Protein AF-A0A2P4S594-F1 (afdb_monomer)

Sequence (162 aa):
MVPRWLAAVLLRSGMLHWLSPIFRMAASSHSQEVARLTANRDLRALLSYLFYGTAPCDSSFLVNVLMVHHYQRGAWYPRGGASEIAFHTVPLIERAGGAVLVRATVTRILVSPDGTAVGVAVQKGGEEEEVEIQARIVISDAGTFNTFGKLLPAPLRAHPGV

Nearest PDB structures (foldseek):
  6wu6-assembly1_A  TM=5.228E-01  e=7.129E-01  Escherichia coli SE11
  6fx1-assembly2_E  TM=3.719E-01  e=1.662E+00  Pholiota squarrosa
  6fx2-assembly2_B  TM=3.745E-01  e=1.557E+00  Pholiota squarrosa
  5e4w-assembly1_D  TM=4.166E-01  e=6.519E+00  Arabidopsis thaliana

InterPro domains:
  IPR000172 Glucose-methanol-choline oxidoreductase, N-terminal [PF00732] (91-147)
  IPR036188 FAD/NAD(P)-binding domain superfamily [G3DSA:3.50.50.60] (42-158)
  IPR036188 FAD/NAD(P)-binding domain superfamily [SSF51905] (29-155)
  IPR052206 All-trans-retinol saturase [PTHR46091] (1-162)

Structure (mmCIF, N/CA/C/O backbone):
data_AF-A0A2P4S594-F1
#
_entry.id   AF-A0A2P4S594-F1
#
loop_
_atom_site.group_PDB
_atom_site.id
_atom_site.type_symbol
_atom_site.label_atom_id
_atom_site.label_alt_id
_atom_site.label_comp_id
_atom_site.label_asym_id
_atom_site.label_entity_id
_atom_site.label_seq_id
_atom_site.pdbx_PDB_ins_code
_atom_site.Cartn_x
_atom_site.Cartn_y
_atom_site.Cartn_z
_atom_site.occupancy
_atom_site.B_iso_or_equiv
_atom_site.auth_seq_id
_atom_site.auth_comp_id
_atom_site.auth_asym_id
_atom_site.auth_atom_id
_atom_site.pdbx_PDB_model_num
ATOM 1 N N . MET A 1 1 ? -8.969 -21.999 -4.247 1.00 64.25 1 MET A N 1
ATOM 2 C CA . MET A 1 1 ? -7.525 -21.704 -4.098 1.00 64.25 1 MET A CA 1
ATOM 3 C C . MET A 1 1 ? -6.729 -22.837 -4.730 1.00 64.25 1 MET A C 1
ATOM 5 O O . MET A 1 1 ? -7.115 -23.983 -4.547 1.00 64.25 1 MET A O 1
ATOM 9 N N . VAL A 1 2 ? -5.672 -22.542 -5.493 1.00 79.19 2 VAL A N 1
ATOM 10 C CA . VAL A 1 2 ? -4.805 -23.577 -6.090 1.00 79.19 2 VAL A CA 1
ATOM 11 C C . VAL A 1 2 ? -3.944 -24.205 -4.984 1.00 79.19 2 VAL A C 1
ATOM 13 O O . VAL A 1 2 ? -3.365 -23.455 -4.194 1.00 79.19 2 VAL A O 1
ATOM 16 N N . PRO A 1 3 ? -3.832 -25.543 -4.893 1.00 90.81 3 PRO A N 1
ATOM 17 C CA . PRO A 1 3 ? -2.941 -26.183 -3.930 1.00 90.81 3 PRO A CA 1
ATOM 18 C C . PRO A 1 3 ? -1.496 -25.693 -4.089 1.00 90.81 3 PRO A C 1
ATOM 20 O O . PRO A 1 3 ? -0.980 -25.630 -5.205 1.00 90.81 3 PRO A O 1
ATOM 23 N N . ARG A 1 4 ? -0.813 -25.374 -2.980 1.00 85.31 4 ARG A N 1
ATOM 24 C CA . ARG A 1 4 ? 0.558 -24.820 -3.005 1.00 85.31 4 ARG A CA 1
ATOM 25 C C . ARG A 1 4 ? 1.545 -25.694 -3.782 1.00 85.31 4 ARG A C 1
ATOM 27 O O . ARG A 1 4 ? 2.386 -25.161 -4.497 1.00 85.31 4 ARG A O 1
ATOM 34 N N . TRP A 1 5 ? 1.419 -27.018 -3.678 1.00 91.69 5 TRP A N 1
ATOM 35 C CA . TRP A 1 5 ? 2.267 -27.960 -4.413 1.00 91.69 5 TRP A CA 1
ATOM 36 C C . TRP A 1 5 ? 2.092 -27.815 -5.930 1.00 91.69 5 TRP A C 1
ATOM 38 O O . TRP A 1 5 ? 3.076 -27.783 -6.661 1.00 91.69 5 TRP A O 1
ATOM 48 N N . LEU A 1 6 ? 0.852 -27.643 -6.394 1.00 89.00 6 LEU A N 1
ATOM 49 C CA . LEU A 1 6 ? 0.534 -27.490 -7.809 1.00 89.00 6 LEU A CA 1
ATOM 50 C C . LEU A 1 6 ? 1.049 -26.149 -8.335 1.00 89.00 6 LEU A C 1
ATOM 52 O O . LEU A 1 6 ? 1.697 -26.107 -9.377 1.00 89.00 6 LEU A O 1
ATOM 56 N N . ALA A 1 7 ? 0.841 -25.065 -7.581 1.00 85.06 7 ALA A N 1
ATOM 57 C CA . ALA A 1 7 ? 1.407 -23.758 -7.914 1.00 85.06 7 ALA A CA 1
ATOM 58 C C . ALA A 1 7 ? 2.944 -23.810 -7.996 1.00 85.06 7 ALA A C 1
ATOM 60 O O . ALA A 1 7 ? 3.530 -23.299 -8.948 1.00 85.06 7 ALA A O 1
ATOM 61 N N . ALA A 1 8 ? 3.598 -24.484 -7.045 1.00 84.50 8 ALA A N 1
ATOM 62 C CA . ALA A 1 8 ? 5.049 -24.645 -7.039 1.00 84.50 8 ALA A CA 1
ATOM 63 C C . ALA A 1 8 ? 5.555 -25.444 -8.251 1.00 84.50 8 ALA A C 1
ATOM 65 O O . ALA A 1 8 ? 6.554 -25.056 -8.852 1.00 84.50 8 ALA A O 1
ATOM 66 N N . VAL A 1 9 ? 4.866 -26.522 -8.641 1.00 89.44 9 VAL A N 1
ATOM 67 C CA . VAL A 1 9 ? 5.205 -27.307 -9.841 1.00 89.44 9 VAL A CA 1
ATOM 68 C C . VAL A 1 9 ? 5.050 -26.463 -11.104 1.00 89.44 9 VAL A C 1
ATOM 70 O O . VAL A 1 9 ? 5.957 -26.439 -11.933 1.00 89.44 9 VAL A O 1
ATOM 73 N N . LEU A 1 10 ? 3.948 -25.723 -11.242 1.00 86.06 10 LEU A N 1
ATOM 74 C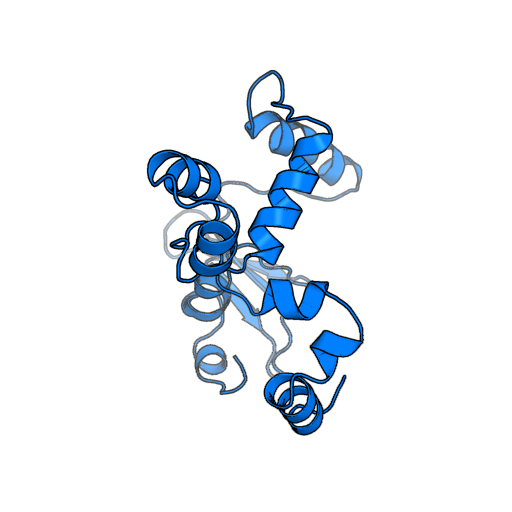 CA . LEU A 1 10 ? 3.689 -24.868 -12.406 1.00 86.06 10 LEU A CA 1
ATOM 75 C C . LEU A 1 10 ? 4.716 -23.733 -12.547 1.00 86.06 10 LEU A C 1
ATOM 77 O O . LEU A 1 10 ? 5.153 -23.436 -13.658 1.00 86.06 10 LEU A O 1
ATOM 81 N N . LEU A 1 11 ? 5.137 -23.136 -11.428 1.00 82.25 11 LEU A N 1
ATOM 82 C CA . LEU A 1 11 ? 6.175 -22.103 -11.406 1.00 82.25 11 LEU A CA 1
ATOM 83 C C . LEU A 1 11 ? 7.562 -22.682 -11.716 1.00 82.25 11 LEU A C 1
ATOM 85 O O . LEU A 1 11 ? 8.278 -22.136 -12.550 1.00 82.25 11 LEU A O 1
ATOM 89 N N . ARG A 1 12 ? 7.939 -23.804 -11.088 1.00 83.19 12 ARG A N 1
ATOM 90 C CA . ARG A 1 12 ? 9.270 -24.418 -11.262 1.00 83.19 12 ARG A CA 1
ATOM 91 C C . ARG A 1 12 ? 9.472 -25.047 -12.636 1.00 83.19 12 ARG A C 1
ATOM 93 O O . ARG A 1 12 ? 10.578 -25.010 -13.158 1.00 83.19 12 ARG A O 1
ATOM 100 N N . SER A 1 13 ? 8.422 -25.624 -13.213 1.00 86.50 13 SER A N 1
ATOM 101 C CA . SER A 1 13 ? 8.470 -26.228 -14.552 1.00 86.50 13 SER A CA 1
ATOM 102 C C . SER A 1 13 ? 8.485 -25.194 -15.679 1.00 86.50 13 SER A C 1
ATOM 104 O O . SER A 1 13 ? 8.753 -25.545 -16.825 1.00 86.50 13 SER A O 1
ATOM 106 N N . GLY A 1 14 ? 8.158 -23.927 -15.391 1.00 81.50 14 GLY A N 1
ATOM 107 C CA . GLY A 1 14 ? 8.029 -22.884 -16.407 1.00 81.50 14 GLY A CA 1
ATOM 108 C C . GLY A 1 14 ? 6.855 -23.098 -17.370 1.00 81.50 14 GLY A C 1
ATOM 109 O O . GLY A 1 14 ? 6.738 -22.356 -18.345 1.00 81.50 14 GLY A O 1
ATOM 110 N N . MET A 1 15 ? 5.963 -24.065 -17.107 1.00 83.94 15 MET A N 1
ATOM 111 C CA . MET A 1 15 ? 4.786 -24.350 -17.942 1.00 83.94 15 MET A CA 1
ATOM 112 C C . MET A 1 15 ? 3.886 -23.119 -18.101 1.00 83.94 15 MET A C 1
ATOM 114 O O . MET A 1 15 ? 3.274 -22.920 -19.146 1.00 83.94 15 MET A O 1
ATOM 118 N N . LEU A 1 16 ? 3.860 -22.233 -17.101 1.00 82.94 16 LEU A N 1
ATOM 119 C CA . LEU A 1 16 ? 3.103 -20.981 -17.170 1.00 82.94 16 LEU A CA 1
ATOM 120 C C . LEU A 1 16 ? 3.610 -20.030 -18.267 1.00 82.94 16 LEU A C 1
ATOM 122 O O . LEU A 1 16 ? 2.816 -19.289 -18.839 1.00 82.94 16 LEU A O 1
ATOM 126 N N . HIS A 1 17 ? 4.894 -20.085 -18.642 1.00 84.00 17 HIS A N 1
ATOM 127 C CA . HIS A 1 17 ? 5.448 -19.248 -19.717 1.00 84.00 17 HIS A CA 1
ATOM 128 C C . HIS A 1 17 ? 4.878 -19.577 -21.103 1.00 84.00 17 HIS A C 1
ATOM 130 O O . HIS A 1 17 ? 5.070 -18.797 -22.037 1.00 84.00 17 HIS A O 1
ATOM 136 N N . TRP A 1 18 ? 4.228 -20.736 -21.243 1.00 82.56 18 TRP A N 1
ATOM 137 C CA . TRP A 1 18 ? 3.636 -21.219 -22.488 1.00 82.56 18 TRP A CA 1
ATOM 138 C C . TRP A 1 18 ? 2.215 -20.682 -22.668 1.00 82.56 18 TRP A C 1
ATOM 140 O O . TRP A 1 18 ? 1.741 -20.565 -23.791 1.00 82.56 18 TRP A O 1
ATOM 150 N N . LEU A 1 19 ? 1.551 -20.321 -21.565 1.00 87.12 19 LEU A N 1
ATOM 151 C CA . LEU A 1 19 ? 0.204 -19.756 -21.579 1.00 87.12 19 LEU A CA 1
ATOM 152 C C . LEU A 1 19 ? 0.212 -18.273 -21.961 1.00 87.12 19 LEU A C 1
ATOM 154 O O . LEU A 1 19 ? -0.688 -17.810 -22.653 1.00 87.12 19 LEU A O 1
ATOM 158 N N . SER A 1 20 ? 1.206 -17.512 -21.489 1.00 88.81 20 SER A N 1
ATOM 159 C CA . SER A 1 20 ? 1.326 -16.085 -21.794 1.00 88.81 20 SER A CA 1
ATOM 160 C C . SER A 1 20 ? 2.753 -15.561 -21.583 1.00 88.81 20 SER A C 1
ATOM 162 O O . SER A 1 20 ? 3.409 -15.947 -20.607 1.00 88.81 20 SER A O 1
ATOM 164 N N . PRO A 1 21 ? 3.218 -14.607 -22.415 1.00 86.56 21 PRO A N 1
ATOM 165 C CA . PRO A 1 21 ? 4.468 -13.880 -22.189 1.00 86.56 21 PRO A CA 1
ATOM 166 C C . PRO A 1 21 ? 4.535 -13.173 -20.827 1.00 86.56 21 PRO A C 1
ATOM 168 O O . PRO A 1 21 ? 5.626 -13.001 -20.286 1.00 86.56 21 PRO A O 1
ATOM 171 N N . ILE A 1 22 ? 3.383 -12.824 -20.241 1.00 90.25 22 ILE A N 1
ATOM 172 C CA . ILE A 1 22 ? 3.281 -12.113 -18.958 1.00 90.25 22 ILE A CA 1
ATOM 173 C C . ILE A 1 22 ? 4.003 -12.869 -17.842 1.00 90.25 22 ILE A C 1
ATOM 175 O O . ILE A 1 22 ? 4.725 -12.254 -17.065 1.00 90.25 22 ILE A O 1
ATOM 179 N N . PHE A 1 23 ? 3.870 -14.196 -17.775 1.00 89.69 23 PHE A N 1
ATOM 180 C CA . PHE A 1 23 ? 4.511 -14.989 -16.721 1.00 89.69 23 PHE A CA 1
ATOM 181 C C . PHE A 1 23 ? 6.036 -14.971 -16.832 1.00 89.69 23 PHE A C 1
ATOM 183 O O . PHE A 1 23 ? 6.733 -14.901 -15.824 1.00 89.69 23 PHE A O 1
ATOM 190 N N . ARG A 1 24 ? 6.553 -14.969 -18.065 1.00 88.56 24 ARG A N 1
ATOM 191 C CA . ARG A 1 24 ? 7.990 -14.857 -18.324 1.00 88.56 24 ARG A CA 1
ATOM 192 C C . ARG A 1 24 ? 8.508 -13.480 -17.923 1.00 88.56 24 ARG A C 1
ATOM 194 O O . ARG A 1 24 ? 9.512 -13.397 -17.230 1.00 88.56 24 ARG A O 1
ATOM 201 N N . MET A 1 25 ? 7.790 -12.425 -18.310 1.00 90.44 25 MET A N 1
ATOM 202 C CA . MET A 1 25 ? 8.119 -11.044 -17.943 1.00 90.44 25 MET A CA 1
ATOM 203 C C . MET A 1 25 ? 8.036 -10.814 -16.430 1.00 90.44 25 MET A C 1
ATOM 205 O O . MET A 1 25 ? 8.818 -10.049 -15.871 1.00 90.44 25 MET A O 1
ATOM 209 N N . ALA A 1 26 ? 7.087 -11.476 -15.759 1.00 90.06 26 ALA A N 1
ATOM 210 C CA . ALA A 1 26 ? 6.931 -11.411 -14.312 1.00 90.06 26 ALA A CA 1
ATOM 211 C C . ALA A 1 26 ? 8.152 -12.002 -13.597 1.00 90.06 26 ALA A C 1
ATOM 213 O O . ALA A 1 26 ? 8.630 -11.420 -12.626 1.00 90.06 26 ALA A O 1
ATOM 214 N N . ALA A 1 27 ? 8.659 -13.130 -14.102 1.00 88.50 27 ALA A N 1
ATOM 215 C CA . ALA A 1 27 ? 9.788 -13.856 -13.532 1.00 88.50 27 ALA A CA 1
ATOM 216 C C . ALA A 1 27 ? 11.168 -13.312 -13.950 1.00 88.50 27 ALA A C 1
ATOM 218 O O . ALA A 1 27 ? 12.171 -13.666 -13.334 1.00 88.50 27 ALA A O 1
ATOM 219 N N . SER A 1 28 ? 11.248 -12.482 -14.993 1.00 90.81 28 SER A N 1
ATOM 220 C CA . SER A 1 28 ? 12.505 -11.900 -15.471 1.00 90.81 28 SER A CA 1
ATOM 221 C C . SER A 1 28 ? 12.879 -10.621 -14.722 1.00 90.81 28 SER A C 1
ATOM 223 O O . SER A 1 28 ? 12.030 -9.755 -14.494 1.00 90.81 28 SER A O 1
ATOM 225 N N . SER A 1 29 ? 14.171 -10.474 -14.428 1.00 91.50 29 SER A N 1
ATOM 226 C CA . SER A 1 29 ? 14.743 -9.248 -13.865 1.00 91.50 29 SER A CA 1
ATOM 227 C C . SER A 1 29 ? 14.706 -8.102 -14.879 1.00 91.50 29 SER A C 1
ATOM 229 O O . SER A 1 29 ? 15.066 -8.289 -16.046 1.00 91.50 29 SER A O 1
ATOM 231 N N . HIS A 1 30 ? 14.338 -6.898 -14.431 1.00 91.56 30 HIS A N 1
ATOM 232 C CA . HIS A 1 30 ? 14.289 -5.702 -15.279 1.00 91.56 30 HIS A CA 1
ATOM 233 C C . HIS A 1 30 ? 15.636 -5.413 -15.950 1.00 91.56 30 HIS A C 1
ATOM 235 O O . HIS A 1 30 ? 15.709 -5.206 -17.161 1.00 91.56 30 HIS A O 1
ATOM 241 N N . SER A 1 31 ? 16.726 -5.490 -15.185 1.00 91.19 31 SER A N 1
ATOM 242 C CA . SER A 1 31 ? 18.085 -5.273 -15.698 1.00 91.19 31 SER A CA 1
ATOM 243 C C . SER A 1 31 ? 18.488 -6.253 -16.809 1.00 91.19 31 SER A C 1
ATOM 245 O O . SER A 1 31 ? 19.165 -5.860 -17.762 1.00 91.19 31 SER A O 1
ATOM 247 N N . GLN A 1 32 ? 18.052 -7.515 -16.717 1.00 93.31 32 GLN A N 1
ATOM 248 C CA . GLN A 1 32 ? 18.353 -8.547 -17.709 1.00 93.31 32 GLN A CA 1
ATOM 249 C C . GLN A 1 32 ? 17.617 -8.282 -19.021 1.00 93.31 32 GLN A C 1
ATOM 251 O O . GLN A 1 32 ? 18.223 -8.364 -20.090 1.00 93.31 32 GLN A O 1
ATOM 256 N N . GLU A 1 33 ? 16.332 -7.935 -18.955 1.00 93.25 33 GLU A N 1
ATOM 257 C CA . GLU A 1 33 ? 15.542 -7.664 -20.158 1.00 93.25 33 GLU A CA 1
ATOM 258 C C . GLU A 1 33 ? 15.987 -6.365 -20.840 1.00 93.25 33 GLU A C 1
ATOM 260 O O . GLU A 1 33 ? 16.204 -6.344 -22.050 1.00 93.25 33 GLU A O 1
ATOM 265 N N . VAL A 1 34 ? 16.268 -5.305 -20.077 1.00 92.56 34 VAL A N 1
ATOM 266 C CA . VAL A 1 34 ? 16.816 -4.056 -20.629 1.00 92.56 34 VAL A CA 1
ATOM 267 C C . VAL A 1 34 ? 18.183 -4.275 -21.288 1.00 92.56 34 VAL A C 1
ATOM 269 O O . VAL A 1 34 ? 18.469 -3.689 -22.336 1.00 92.56 34 VAL A O 1
ATOM 272 N N . ALA A 1 35 ? 19.020 -5.161 -20.738 1.00 93.44 35 ALA A N 1
ATOM 273 C CA . ALA A 1 35 ? 20.301 -5.507 -21.347 1.00 93.44 35 ALA A CA 1
ATOM 274 C C . ALA A 1 35 ? 20.162 -6.208 -22.710 1.00 93.44 35 ALA A C 1
ATOM 276 O O . ALA A 1 35 ? 21.061 -6.069 -23.542 1.00 93.44 35 ALA A O 1
ATOM 277 N N . ARG A 1 36 ? 19.050 -6.917 -22.956 1.00 94.19 36 ARG A N 1
ATOM 278 C CA . ARG A 1 36 ? 18.737 -7.529 -24.259 1.00 94.19 36 ARG A CA 1
ATOM 279 C C . ARG A 1 36 ? 18.244 -6.517 -25.290 1.00 94.19 36 ARG A C 1
ATOM 281 O O . ARG A 1 36 ? 18.440 -6.739 -26.478 1.00 94.19 36 ARG A O 1
ATOM 288 N N . LEU A 1 37 ? 17.630 -5.416 -24.853 1.00 93.31 37 LEU A N 1
ATOM 289 C CA . LEU A 1 37 ? 17.101 -4.385 -25.753 1.00 93.31 37 LEU A CA 1
ATOM 290 C C . LEU A 1 37 ? 18.194 -3.484 -26.336 1.00 93.31 37 LEU A C 1
ATOM 292 O O . LEU A 1 37 ? 18.049 -2.975 -27.443 1.00 93.31 37 LEU A O 1
ATOM 296 N N . THR A 1 38 ? 19.279 -3.249 -25.597 1.00 95.44 38 THR A N 1
ATOM 297 C CA . THR A 1 38 ? 20.342 -2.337 -26.038 1.00 95.44 38 THR A CA 1
ATOM 298 C C . THR A 1 38 ? 21.675 -2.624 -25.357 1.00 95.44 38 THR A C 1
ATOM 300 O O . THR A 1 38 ? 21.717 -3.066 -24.209 1.00 95.44 38 THR A O 1
ATOM 303 N N . ALA A 1 39 ? 22.783 -2.326 -26.041 1.00 95.88 39 ALA A N 1
ATOM 304 C CA . ALA A 1 39 ? 24.134 -2.329 -25.473 1.00 95.88 39 ALA A CA 1
ATOM 305 C C . ALA A 1 39 ? 24.553 -0.961 -24.891 1.00 95.88 39 ALA A C 1
ATOM 307 O O . ALA A 1 39 ? 25.545 -0.888 -24.164 1.00 95.88 39 ALA A O 1
ATOM 308 N N . ASN A 1 40 ? 23.810 0.115 -25.183 1.00 97.50 40 ASN A N 1
ATOM 309 C CA . ASN A 1 40 ? 24.133 1.466 -24.724 1.00 97.50 40 ASN A CA 1
ATOM 310 C C . ASN A 1 40 ? 23.857 1.604 -23.216 1.00 97.50 40 ASN A C 1
ATOM 312 O O . ASN A 1 40 ? 22.721 1.454 -22.769 1.00 97.50 40 ASN A O 1
ATOM 316 N N . ARG A 1 41 ? 24.900 1.906 -22.434 1.00 94.69 41 ARG A N 1
ATOM 317 C CA . ARG A 1 41 ? 24.824 1.985 -20.967 1.00 94.69 41 ARG A CA 1
ATOM 318 C C . ARG A 1 41 ? 23.910 3.107 -20.470 1.00 94.69 41 ARG A C 1
ATOM 320 O O . ARG A 1 41 ? 23.182 2.884 -19.507 1.00 94.69 41 ARG A O 1
ATOM 327 N N . ASP A 1 42 ? 23.887 4.245 -21.152 1.00 95.44 42 ASP A N 1
ATOM 328 C CA . ASP A 1 42 ? 23.047 5.388 -20.783 1.00 95.44 42 ASP A CA 1
ATOM 329 C C . ASP A 1 42 ? 21.572 5.067 -21.020 1.00 95.44 42 ASP A C 1
ATOM 331 O O . ASP A 1 42 ? 20.725 5.307 -20.162 1.00 95.44 42 ASP A O 1
ATOM 335 N N . LEU A 1 43 ? 21.261 4.414 -22.145 1.00 93.25 43 LEU A N 1
ATOM 336 C CA . LEU A 1 43 ? 19.895 3.977 -22.425 1.00 93.25 43 LEU A CA 1
ATOM 337 C C . LEU A 1 43 ? 19.431 2.905 -21.432 1.00 93.25 43 LEU A C 1
ATOM 339 O O . LEU A 1 43 ? 18.283 2.934 -20.992 1.00 93.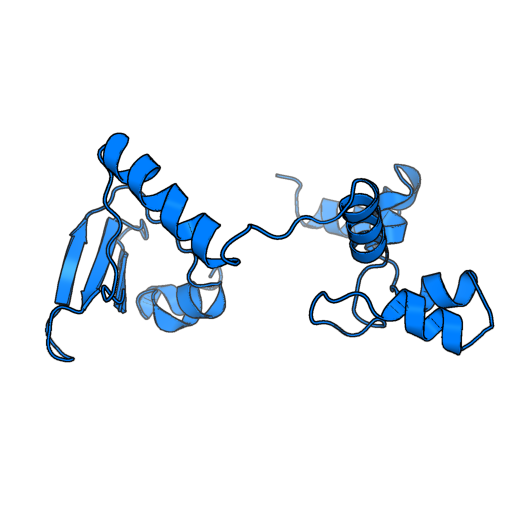25 43 LEU A O 1
ATOM 343 N N . ARG A 1 44 ? 20.319 1.991 -21.017 1.00 92.19 44 ARG A N 1
ATOM 344 C CA . ARG A 1 44 ? 20.000 1.030 -19.949 1.00 92.19 44 ARG A CA 1
ATOM 345 C C . ARG A 1 44 ? 19.674 1.737 -18.637 1.00 92.19 44 ARG A C 1
ATOM 347 O O . ARG A 1 44 ? 18.713 1.345 -17.979 1.00 92.19 44 ARG A O 1
ATOM 354 N N . ALA A 1 45 ? 20.441 2.764 -18.269 1.00 90.06 45 ALA A N 1
ATOM 355 C CA . ALA A 1 45 ? 20.193 3.550 -17.066 1.00 90.06 45 ALA A CA 1
ATOM 356 C C . ALA A 1 45 ? 18.835 4.267 -17.136 1.00 90.06 45 ALA A C 1
ATOM 358 O O . ALA A 1 45 ? 18.038 4.139 -16.210 1.00 90.06 45 ALA A O 1
ATOM 359 N N . LEU A 1 46 ? 18.525 4.923 -18.259 1.00 90.00 46 LEU A N 1
ATOM 360 C CA . LEU A 1 46 ? 17.243 5.604 -18.471 1.00 90.00 46 LEU A CA 1
ATOM 361 C C . LEU A 1 46 ? 16.048 4.644 -18.409 1.00 90.00 46 LEU A C 1
ATOM 363 O O . LEU A 1 46 ? 15.074 4.916 -17.713 1.00 90.00 46 LEU A O 1
ATOM 367 N N . LEU A 1 47 ? 16.126 3.486 -19.069 1.00 89.12 47 LEU A N 1
ATOM 368 C CA . LEU A 1 47 ? 15.065 2.469 -19.021 1.00 89.12 47 LEU A CA 1
ATOM 369 C C . LEU A 1 47 ? 14.921 1.834 -17.628 1.00 89.12 47 LEU A C 1
ATOM 371 O O . LEU A 1 47 ? 13.868 1.298 -17.283 1.00 89.12 47 LEU A O 1
ATOM 375 N N . SER A 1 48 ? 15.971 1.900 -16.811 1.00 87.75 48 SER A N 1
ATOM 376 C CA . SER A 1 48 ? 16.006 1.387 -15.438 1.00 87.75 48 SER A CA 1
ATOM 377 C C . SER A 1 48 ? 15.629 2.413 -14.374 1.00 87.75 48 SER A C 1
ATOM 379 O O . SER A 1 48 ? 15.494 2.044 -13.214 1.00 87.75 48 SER A O 1
ATOM 381 N N . TYR A 1 49 ? 15.421 3.673 -14.756 1.00 82.50 49 TYR A N 1
ATOM 382 C CA . TYR A 1 49 ? 15.189 4.789 -13.837 1.00 82.50 49 TYR A CA 1
ATOM 383 C C . TYR A 1 49 ? 13.812 4.771 -13.148 1.00 82.50 49 TYR A C 1
ATOM 385 O O . TYR A 1 49 ? 13.559 5.545 -12.230 1.00 82.50 49 TYR A O 1
ATOM 393 N N . LEU A 1 50 ? 12.891 3.911 -13.583 1.00 71.94 50 LEU A N 1
ATOM 394 C CA . LEU A 1 50 ? 11.515 3.965 -13.106 1.00 71.94 50 LEU A CA 1
ATOM 395 C C . LEU A 1 50 ? 11.385 3.580 -11.614 1.00 71.94 50 LEU A C 1
ATOM 397 O O . LEU A 1 50 ? 11.910 2.564 -11.161 1.00 71.94 50 LEU A O 1
ATOM 401 N N . PHE A 1 51 ? 10.661 4.412 -10.860 1.00 62.38 51 PHE A N 1
ATOM 402 C CA . PHE A 1 51 ? 10.587 4.394 -9.397 1.00 62.38 51 PHE A CA 1
ATOM 403 C C . PHE A 1 51 ? 9.560 3.388 -8.855 1.00 62.38 51 PHE A C 1
ATOM 405 O O . PHE A 1 51 ? 8.363 3.660 -8.835 1.00 62.38 51 PHE A O 1
ATOM 412 N N . TYR A 1 52 ? 10.028 2.258 -8.326 1.00 73.50 52 TYR A N 1
ATOM 413 C CA . TYR A 1 52 ? 9.212 1.333 -7.515 1.00 73.50 52 TYR A CA 1
ATOM 414 C C . TYR A 1 52 ? 9.944 0.844 -6.251 1.00 73.50 52 TYR A C 1
ATOM 416 O O . TYR A 1 52 ? 9.613 -0.196 -5.688 1.00 73.50 52 TYR A O 1
ATOM 424 N N . GLY A 1 53 ? 10.952 1.596 -5.793 1.00 76.56 53 GLY A N 1
ATOM 425 C CA . GLY A 1 53 ? 11.605 1.375 -4.495 1.00 76.56 53 GLY A CA 1
ATOM 426 C C . GLY A 1 53 ? 12.514 0.144 -4.403 1.00 76.56 53 GLY A C 1
ATOM 427 O O . GLY A 1 53 ? 12.923 -0.214 -3.303 1.00 76.56 53 GLY A O 1
ATOM 428 N N . THR A 1 54 ? 12.845 -0.500 -5.526 1.00 84.50 54 THR A N 1
ATOM 429 C CA . THR A 1 54 ? 13.775 -1.641 -5.597 1.00 84.50 54 THR A CA 1
ATOM 430 C C . THR A 1 54 ? 14.755 -1.470 -6.752 1.00 84.50 54 THR A C 1
ATOM 432 O O . THR A 1 54 ? 14.471 -0.765 -7.724 1.00 84.50 54 THR A O 1
ATOM 435 N N . ALA A 1 55 ? 15.935 -2.081 -6.638 1.00 88.31 55 ALA A N 1
ATOM 436 C CA . ALA A 1 55 ? 16.945 -2.011 -7.683 1.00 88.31 55 ALA A CA 1
ATOM 437 C C . ALA A 1 55 ? 16.483 -2.766 -8.951 1.00 88.31 55 ALA A C 1
ATOM 439 O O . ALA A 1 55 ? 15.814 -3.792 -8.836 1.00 88.31 55 ALA A O 1
ATOM 440 N N . PRO A 1 56 ? 16.888 -2.335 -10.161 1.00 86.50 56 PRO A N 1
ATOM 441 C CA . PRO A 1 56 ? 16.563 -3.006 -11.427 1.00 86.50 56 PRO A CA 1
ATOM 442 C C . PRO A 1 56 ? 16.924 -4.497 -11.499 1.00 86.50 56 PRO A C 1
ATOM 444 O O . PRO A 1 56 ? 16.347 -5.242 -12.288 1.00 86.50 56 PRO A O 1
ATOM 447 N N . CYS A 1 57 ? 17.925 -4.943 -10.736 1.00 89.44 57 CYS A N 1
ATOM 448 C CA . CYS A 1 57 ? 18.289 -6.358 -10.662 1.00 89.44 57 CYS A CA 1
ATOM 449 C C . CYS A 1 57 ? 17.265 -7.184 -9.877 1.00 89.44 57 CYS A C 1
ATOM 451 O O . CYS A 1 57 ? 17.026 -8.335 -10.241 1.00 89.44 57 CYS A O 1
ATOM 453 N N . ASP A 1 58 ? 16.611 -6.565 -8.897 1.00 89.06 58 ASP A N 1
ATOM 454 C CA . ASP A 1 58 ? 15.703 -7.205 -7.943 1.00 89.06 58 ASP A CA 1
ATOM 455 C C . ASP A 1 58 ? 14.227 -6.950 -8.279 1.00 89.06 58 ASP A C 1
ATOM 457 O O . ASP A 1 58 ? 13.329 -7.382 -7.556 1.00 89.06 58 ASP A O 1
ATOM 461 N N . SER A 1 59 ? 13.959 -6.246 -9.379 1.00 89.44 59 SER A N 1
ATOM 462 C CA . SER A 1 59 ? 12.617 -5.900 -9.822 1.00 89.44 59 SER A CA 1
ATOM 463 C C . SER A 1 59 ? 12.173 -6.698 -11.041 1.00 89.44 59 SER A C 1
ATOM 465 O O . SER A 1 59 ? 12.963 -7.111 -11.892 1.00 89.44 59 SER A O 1
ATOM 467 N N . SER A 1 60 ? 10.861 -6.901 -11.131 1.00 91.00 60 SER A N 1
ATOM 468 C CA . SER A 1 60 ? 10.226 -7.596 -12.247 1.00 91.00 60 SER A CA 1
ATOM 469 C C . SER A 1 60 ? 10.130 -6.697 -13.481 1.00 91.00 60 SER A C 1
ATOM 471 O O . SER A 1 60 ? 9.624 -5.573 -13.402 1.00 91.00 60 SER A O 1
ATOM 473 N N . PHE A 1 61 ? 10.522 -7.218 -14.646 1.00 91.44 61 PHE A N 1
ATOM 474 C CA . PHE A 1 61 ? 10.350 -6.514 -15.920 1.00 91.44 61 PHE A CA 1
ATOM 475 C C . PHE A 1 61 ? 8.873 -6.213 -16.221 1.00 91.44 61 PHE A C 1
ATOM 477 O O . PHE A 1 61 ? 8.544 -5.151 -16.749 1.00 91.44 61 PHE A O 1
ATOM 484 N N . LEU A 1 62 ? 7.953 -7.102 -15.830 1.00 92.06 62 LEU A N 1
ATOM 485 C CA . LEU A 1 62 ? 6.517 -6.880 -16.016 1.00 92.06 62 LEU A CA 1
ATOM 486 C C . LEU A 1 62 ? 6.020 -5.623 -15.291 1.00 92.06 62 LEU A C 1
ATOM 488 O O . LEU A 1 62 ? 5.246 -4.861 -15.866 1.00 92.06 62 LEU A O 1
ATOM 492 N N . VAL A 1 63 ? 6.463 -5.392 -14.051 1.00 89.75 63 VAL A N 1
ATOM 493 C CA . VAL A 1 63 ? 6.074 -4.202 -13.271 1.00 89.75 63 VAL A CA 1
ATOM 494 C C . VAL A 1 63 ? 6.514 -2.929 -13.990 1.00 89.75 63 VAL A C 1
ATOM 496 O O . VAL A 1 63 ? 5.750 -1.967 -14.075 1.00 89.75 63 VAL A O 1
ATOM 499 N N . ASN A 1 64 ? 7.712 -2.948 -14.577 1.00 89.44 64 ASN A N 1
ATOM 500 C CA . ASN A 1 64 ? 8.209 -1.841 -15.382 1.00 89.44 64 ASN A CA 1
ATOM 501 C C . ASN A 1 64 ? 7.320 -1.576 -16.609 1.00 89.44 64 ASN A C 1
ATOM 503 O O . ASN A 1 64 ? 6.867 -0.450 -16.811 1.00 89.44 64 ASN A O 1
ATOM 507 N N . VAL A 1 65 ? 6.998 -2.618 -17.380 1.00 90.00 65 VAL A N 1
ATOM 508 C CA . VAL A 1 65 ? 6.145 -2.493 -18.574 1.00 90.00 65 VAL A CA 1
ATOM 509 C C . VAL A 1 65 ? 4.742 -1.997 -18.225 1.00 90.00 65 VAL A C 1
ATOM 511 O O . VAL A 1 65 ? 4.212 -1.129 -18.917 1.00 90.00 65 VAL A O 1
ATOM 514 N N . LEU A 1 66 ? 4.143 -2.496 -17.141 1.00 90.75 66 LEU A N 1
ATOM 515 C CA . LEU A 1 66 ? 2.821 -2.052 -16.688 1.00 90.75 66 LEU A CA 1
ATOM 516 C C . LE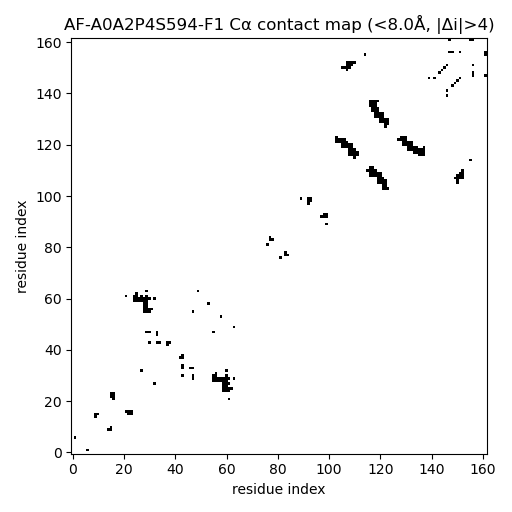U A 1 66 ? 2.809 -0.572 -16.303 1.00 90.75 66 LEU A C 1
ATOM 518 O O . LEU A 1 66 ? 1.843 0.129 -16.593 1.00 90.75 66 LEU A O 1
ATOM 522 N N . MET A 1 67 ? 3.883 -0.086 -15.693 1.00 88.12 67 MET A N 1
ATOM 523 C CA . MET A 1 67 ? 4.033 1.324 -15.356 1.00 88.12 67 MET A CA 1
ATOM 524 C C . MET A 1 67 ? 4.218 2.192 -16.602 1.00 88.12 67 MET A C 1
ATOM 526 O O . MET A 1 67 ? 3.552 3.216 -16.723 1.00 88.12 67 MET A O 1
ATOM 530 N N . VAL A 1 68 ? 5.051 1.778 -17.563 1.00 88.94 68 VAL A N 1
ATOM 531 C CA . VAL A 1 68 ? 5.155 2.481 -18.853 1.00 88.94 68 VAL A CA 1
ATOM 532 C C . VAL A 1 68 ? 3.779 2.555 -19.515 1.00 88.94 68 VAL A C 1
ATOM 534 O O . VAL A 1 68 ? 3.351 3.632 -19.919 1.00 88.94 68 VAL A O 1
ATOM 537 N N . HIS A 1 69 ? 3.049 1.438 -19.551 1.00 90.69 69 HIS A N 1
ATOM 538 C CA . HIS A 1 69 ? 1.688 1.380 -20.078 1.00 90.69 69 HIS A CA 1
ATOM 539 C C . HIS A 1 69 ? 0.708 2.287 -19.310 1.00 90.69 69 HIS A C 1
ATOM 541 O O . HIS A 1 69 ? -0.127 2.942 -19.929 1.00 90.69 69 HIS A O 1
ATOM 547 N N . HIS A 1 70 ? 0.815 2.383 -17.980 1.00 88.81 70 HIS A N 1
ATOM 548 C CA . HIS A 1 70 ? 0.010 3.308 -17.174 1.00 88.81 70 HIS A CA 1
ATOM 549 C C . HIS A 1 70 ? 0.203 4.765 -17.624 1.00 88.81 70 HIS A C 1
ATOM 551 O O . HIS A 1 70 ? -0.779 5.482 -17.812 1.00 88.81 70 HIS A O 1
ATOM 557 N N . TYR A 1 71 ? 1.448 5.165 -17.892 1.00 89.12 71 TYR A N 1
ATOM 558 C CA . TYR A 1 71 ? 1.787 6.518 -18.334 1.00 89.12 71 TYR A CA 1
ATOM 559 C C . TYR A 1 71 ? 1.544 6.789 -19.824 1.00 89.12 71 TYR A C 1
ATOM 561 O O . TYR A 1 71 ? 1.581 7.948 -20.233 1.00 89.12 71 TYR A O 1
ATOM 569 N N . GLN A 1 72 ? 1.240 5.777 -20.647 1.00 91.00 72 GLN A N 1
ATOM 570 C CA . GLN A 1 72 ? 0.964 5.982 -22.080 1.00 91.00 72 GLN A CA 1
ATOM 571 C C . GLN A 1 72 ? -0.226 6.910 -22.338 1.00 91.00 72 GLN A C 1
ATOM 573 O O . GLN A 1 72 ? -0.292 7.545 -23.387 1.00 91.00 72 GLN A O 1
ATOM 578 N N . ARG A 1 73 ? -1.168 6.999 -21.393 1.00 91.19 73 ARG A N 1
ATOM 579 C CA . ARG A 1 73 ? -2.320 7.906 -21.492 1.00 91.19 73 ARG A CA 1
ATOM 580 C C . ARG A 1 73 ? -2.041 9.303 -20.933 1.00 91.19 73 ARG A C 1
ATOM 582 O O . ARG A 1 73 ? -2.916 10.157 -21.021 1.00 91.19 73 ARG A O 1
ATOM 589 N N . GLY A 1 74 ? -0.842 9.541 -20.409 1.00 91.69 74 GLY A N 1
ATOM 590 C CA . GLY A 1 74 ? -0.450 10.772 -19.734 1.00 91.69 74 GLY A CA 1
ATOM 591 C C . GLY A 1 74 ? -0.333 10.610 -18.219 1.00 91.69 74 GLY A C 1
ATOM 592 O O . GLY A 1 74 ? -0.663 9.573 -17.646 1.00 91.69 74 GLY A O 1
ATOM 593 N N . ALA A 1 75 ? 0.165 11.668 -17.585 1.00 91.50 75 ALA A N 1
ATOM 594 C CA . ALA A 1 75 ? 0.208 11.841 -16.140 1.00 91.50 75 ALA A CA 1
ATOM 595 C C . ALA A 1 75 ? -0.520 13.139 -15.794 1.00 91.50 75 ALA A C 1
ATOM 597 O O . ALA A 1 75 ? -0.363 14.140 -16.496 1.00 91.50 75 ALA A O 1
ATOM 598 N N . TRP A 1 76 ? -1.276 13.141 -14.701 1.00 92.81 76 TRP A N 1
ATOM 599 C CA . TRP A 1 76 ? -1.989 14.325 -14.232 1.00 92.81 76 TRP A CA 1
ATOM 600 C C . TRP A 1 76 ? -1.605 14.620 -12.798 1.00 92.81 76 TRP A C 1
ATOM 602 O O . TRP A 1 76 ? -1.457 13.714 -11.980 1.00 92.81 76 TRP A O 1
ATOM 612 N N . TYR A 1 77 ? -1.474 15.906 -12.501 1.00 94.56 77 TYR A N 1
ATOM 613 C CA . TYR A 1 77 ? -1.243 16.386 -11.153 1.00 94.56 77 TYR A CA 1
ATOM 614 C C . TYR A 1 77 ? -2.410 17.291 -10.748 1.00 94.56 77 TYR A C 1
ATOM 616 O O . TYR A 1 77 ? -2.752 18.202 -11.510 1.00 94.56 77 TYR A O 1
ATOM 624 N N . PRO A 1 78 ? -3.054 17.047 -9.594 1.00 96.69 78 PRO A N 1
ATOM 625 C CA . PRO A 1 78 ? -4.175 17.861 -9.147 1.00 96.69 78 PRO A CA 1
ATOM 626 C C . PRO A 1 78 ? -3.740 19.314 -8.933 1.00 96.69 78 PRO A C 1
ATOM 628 O O . PRO A 1 78 ? -2.723 19.605 -8.298 1.00 96.69 78 PRO A O 1
ATOM 631 N N . ARG A 1 79 ? -4.536 20.249 -9.457 1.00 97.38 79 ARG A N 1
ATOM 632 C CA . ARG A 1 79 ? -4.367 21.678 -9.178 1.00 97.38 79 ARG A CA 1
ATOM 633 C C . ARG A 1 79 ? -4.601 21.904 -7.684 1.00 97.38 79 ARG A C 1
ATOM 635 O O . ARG A 1 79 ? -5.689 21.614 -7.220 1.00 97.38 79 ARG A O 1
ATOM 642 N N . GLY A 1 80 ? -3.606 22.440 -6.977 1.00 96.56 80 GLY A N 1
ATOM 643 C CA . GLY A 1 80 ? -3.621 22.571 -5.509 1.00 96.56 80 GLY A CA 1
ATOM 644 C C . GLY A 1 80 ? -2.736 21.543 -4.791 1.00 96.56 80 GLY A C 1
ATOM 645 O O . GLY A 1 80 ? -2.360 21.744 -3.642 1.00 96.56 80 GLY A O 1
ATOM 646 N N . GLY A 1 81 ? -2.282 20.504 -5.500 1.00 97.25 81 GLY A N 1
ATOM 647 C CA . GLY A 1 81 ? -1.359 19.498 -4.979 1.00 97.25 81 GLY A CA 1
ATOM 648 C C . GLY A 1 81 ? -2.032 18.196 -4.549 1.00 97.25 81 GLY A C 1
ATOM 649 O O . GLY A 1 81 ? -3.252 18.073 -4.558 1.00 97.25 81 GLY A O 1
ATOM 650 N N . ALA A 1 82 ? -1.228 17.188 -4.195 1.00 96.19 82 ALA A N 1
ATOM 651 C CA . ALA A 1 82 ? -1.720 15.835 -3.896 1.00 96.19 82 ALA A CA 1
ATOM 652 C C . ALA A 1 82 ? -2.759 15.785 -2.755 1.00 96.19 82 ALA A C 1
ATOM 654 O O . ALA A 1 82 ? -3.658 14.944 -2.779 1.00 96.19 82 ALA A O 1
ATOM 655 N N . SER A 1 83 ? -2.675 16.712 -1.795 1.00 96.31 83 SER A N 1
ATOM 656 C CA . SER A 1 83 ? -3.611 16.823 -0.669 1.00 96.31 83 SER A CA 1
ATOM 657 C C . SER A 1 83 ? -5.062 17.065 -1.096 1.00 96.31 83 SER A C 1
ATOM 659 O O . SER A 1 83 ? -5.972 16.696 -0.355 1.00 96.31 83 SER A O 1
ATOM 661 N N . GLU A 1 84 ? -5.291 17.613 -2.294 1.00 97.88 84 GLU A N 1
ATOM 662 C CA . GLU A 1 84 ? -6.631 17.836 -2.856 1.00 97.88 84 GLU A CA 1
ATOM 663 C C . GLU A 1 84 ? -7.433 16.537 -2.984 1.00 97.88 84 GLU A C 1
ATOM 665 O O . GLU A 1 84 ? -8.650 16.533 -2.810 1.00 97.88 84 GLU A O 1
ATOM 670 N N . ILE A 1 85 ? -6.759 15.405 -3.224 1.00 96.69 85 ILE A N 1
ATOM 671 C CA . ILE A 1 85 ? -7.415 14.094 -3.308 1.00 96.69 85 ILE A CA 1
ATOM 672 C C . ILE A 1 85 ? -8.084 13.761 -1.971 1.00 96.69 85 ILE A C 1
ATOM 674 O O . ILE A 1 85 ? -9.276 13.456 -1.931 1.00 96.69 85 ILE A O 1
ATOM 678 N N . ALA A 1 86 ? -7.336 13.847 -0.868 1.00 95.69 86 ALA A N 1
ATOM 679 C CA . ALA A 1 86 ? -7.871 13.583 0.464 1.00 95.69 86 ALA A CA 1
ATOM 680 C C . ALA A 1 86 ? -8.926 14.630 0.847 1.00 95.69 86 ALA A C 1
ATOM 682 O O . ALA A 1 86 ? -10.021 14.262 1.272 1.00 95.69 86 ALA A O 1
ATOM 683 N N . PHE A 1 87 ? -8.631 15.914 0.618 1.00 96.56 87 PHE A N 1
ATOM 684 C CA . PHE A 1 87 ? -9.526 17.030 0.926 1.00 96.56 87 PHE A CA 1
ATOM 685 C C . PHE A 1 87 ? -10.909 16.869 0.279 1.00 96.56 87 PHE A C 1
ATOM 687 O O . PHE A 1 87 ? -11.924 17.018 0.954 1.00 96.56 87 PHE A O 1
ATOM 694 N N . HIS A 1 88 ? -10.971 16.486 -0.999 1.00 97.38 88 HIS A N 1
ATOM 695 C CA . HIS A 1 88 ? -12.240 16.270 -1.697 1.00 97.38 88 HIS A CA 1
ATOM 696 C C . HIS A 1 88 ? -12.897 14.911 -1.414 1.00 97.38 88 HIS A C 1
ATOM 698 O O . HIS A 1 88 ? -14.103 14.763 -1.630 1.00 97.38 88 HIS A O 1
ATOM 704 N N . THR A 1 89 ? -12.150 13.932 -0.897 1.00 97.62 89 THR A N 1
ATOM 705 C CA . THR A 1 89 ? -12.699 12.624 -0.504 1.00 97.62 89 THR A CA 1
ATOM 706 C C . THR A 1 89 ? -13.447 12.695 0.830 1.00 97.62 89 THR A C 1
ATOM 708 O O . THR A 1 89 ? -14.487 12.053 0.973 1.00 97.62 89 THR A O 1
ATOM 711 N N . VAL A 1 90 ? -12.982 13.507 1.790 1.00 98.06 90 VAL A N 1
ATOM 712 C CA . VAL A 1 90 ? -13.598 13.621 3.130 1.00 98.06 90 VAL A CA 1
ATOM 713 C C . VAL A 1 90 ? -15.104 13.938 3.067 1.00 98.06 90 VAL A C 1
ATOM 715 O O . VAL A 1 90 ? -15.884 13.145 3.601 1.00 98.06 90 VAL A O 1
ATOM 718 N N . PRO A 1 91 ? -15.573 14.975 2.340 1.00 97.94 91 PRO A N 1
ATOM 719 C CA . PRO A 1 91 ? -17.001 15.284 2.276 1.00 97.94 91 PRO A CA 1
ATOM 720 C C . PRO A 1 91 ? -17.847 14.177 1.636 1.00 97.94 91 PRO A C 1
ATOM 722 O O . PRO A 1 91 ? -19.045 14.094 1.893 1.00 97.94 91 PRO A O 1
ATOM 725 N N . LEU A 1 92 ? -17.267 13.342 0.762 1.00 98.19 92 LEU A N 1
ATOM 726 C CA . LEU A 1 92 ? -17.980 12.204 0.170 1.00 98.19 92 LEU A CA 1
ATOM 727 C C . LEU A 1 92 ? -18.255 11.124 1.220 1.00 98.19 92 LEU A C 1
ATOM 729 O O . LEU A 1 92 ? -19.364 10.595 1.260 1.00 98.19 92 LEU A O 1
ATOM 733 N N . ILE A 1 93 ? -17.274 10.843 2.083 1.00 98.12 93 ILE A N 1
ATOM 734 C CA . ILE A 1 93 ? -17.413 9.897 3.198 1.00 98.12 93 ILE A CA 1
ATOM 735 C C . ILE A 1 93 ? -18.456 10.410 4.197 1.00 98.12 93 ILE A C 1
ATOM 737 O O . ILE A 1 93 ? -19.357 9.667 4.582 1.00 98.12 93 ILE A O 1
ATOM 741 N N . GLU A 1 94 ? -18.378 11.687 4.573 1.00 98.06 94 GLU A N 1
ATOM 742 C CA . GLU A 1 94 ? -19.298 12.296 5.543 1.00 98.06 94 GLU A CA 1
ATOM 743 C C . GLU A 1 94 ? -20.743 12.333 5.029 1.00 98.06 94 GLU A C 1
ATOM 745 O O . GLU A 1 94 ? -21.670 11.969 5.751 1.00 98.06 94 GLU A O 1
ATOM 750 N N . ARG A 1 95 ? -20.957 12.677 3.749 1.00 98.19 95 ARG A N 1
ATOM 751 C CA . ARG A 1 95 ? -22.294 12.633 3.126 1.00 98.19 95 ARG A CA 1
ATOM 752 C C . ARG A 1 95 ? -22.887 11.227 3.062 1.00 98.19 95 ARG A C 1
ATOM 754 O O . ARG A 1 95 ? -24.106 11.093 3.053 1.00 98.19 95 ARG A O 1
ATOM 761 N N . ALA A 1 96 ? -22.049 10.194 3.018 1.00 98.31 96 ALA A N 1
ATOM 762 C CA . ALA A 1 96 ? -22.485 8.803 3.093 1.00 98.31 96 ALA A CA 1
ATOM 763 C C . ALA A 1 96 ? -22.783 8.339 4.537 1.00 98.31 96 ALA A C 1
ATOM 765 O O . ALA A 1 96 ? -23.119 7.174 4.739 1.00 98.31 96 ALA A O 1
ATOM 766 N N . GLY A 1 97 ? -22.670 9.226 5.535 1.00 98.00 97 GLY A N 1
ATOM 767 C CA . GLY A 1 97 ? -22.894 8.929 6.953 1.00 98.00 97 GLY A CA 1
ATOM 768 C C . GLY A 1 97 ? -21.654 8.426 7.697 1.00 98.00 97 GLY A C 1
ATOM 769 O O . GLY A 1 97 ? -21.773 7.965 8.830 1.00 98.00 97 GLY A O 1
ATOM 770 N N . GLY A 1 98 ? -20.475 8.479 7.070 1.00 97.44 98 GLY A N 1
ATOM 771 C CA . GLY A 1 98 ? -19.201 8.148 7.701 1.00 97.44 98 GLY A CA 1
ATOM 772 C C . GLY A 1 98 ? -18.577 9.326 8.454 1.00 97.44 98 GLY A C 1
ATOM 773 O O . GLY A 1 98 ? -19.113 10.430 8.484 1.00 97.44 98 GLY A O 1
ATOM 774 N N . ALA A 1 99 ? -17.400 9.091 9.032 1.00 96.75 99 ALA A N 1
ATOM 775 C CA . ALA A 1 99 ? -16.589 10.120 9.672 1.00 96.75 99 ALA A CA 1
ATOM 776 C C . ALA A 1 99 ? -15.110 9.916 9.330 1.00 96.75 99 ALA A C 1
ATOM 778 O O . ALA A 1 99 ? -14.650 8.779 9.204 1.00 96.75 99 ALA A O 1
ATOM 779 N N . VAL A 1 100 ? -14.362 11.015 9.214 1.00 96.75 100 VAL A N 1
ATOM 780 C CA . VAL A 1 100 ? -12.906 10.988 9.034 1.00 96.75 100 VAL A CA 1
ATOM 781 C C . VAL A 1 100 ? -12.256 11.656 10.236 1.00 96.75 100 VAL A C 1
ATOM 783 O O . VAL A 1 100 ? -12.359 12.864 10.429 1.00 96.75 100 VAL A O 1
ATOM 786 N N . LEU A 1 101 ? -11.593 10.852 11.065 1.00 94.50 101 LEU A N 1
ATOM 787 C CA . LEU A 1 101 ? -10.956 11.319 12.291 1.00 94.50 101 LEU A CA 1
ATOM 788 C C . LEU A 1 101 ? -9.456 11.498 12.059 1.00 94.50 101 LEU A C 1
ATOM 790 O O . LEU A 1 101 ? -8.755 10.561 11.684 1.00 94.50 101 LEU A O 1
ATOM 794 N N . VAL A 1 102 ? -8.960 12.709 12.303 1.00 93.12 102 VAL A N 1
ATOM 795 C CA . VAL A 1 102 ? -7.527 13.035 12.287 1.00 93.12 102 VAL A CA 1
ATOM 796 C C . VAL A 1 102 ? -7.015 13.201 13.710 1.00 93.12 102 VAL A C 1
ATOM 798 O O . VAL A 1 102 ? -7.796 13.448 14.626 1.00 93.12 102 VAL A O 1
ATOM 801 N N . ARG A 1 103 ? -5.694 13.083 13.905 1.00 91.00 103 ARG A N 1
ATOM 802 C CA . ARG A 1 103 ? -5.071 13.091 15.247 1.00 91.00 103 ARG A CA 1
ATOM 803 C C . ARG A 1 103 ? -5.669 12.014 16.171 1.00 91.00 103 ARG A C 1
ATOM 805 O O . ARG A 1 103 ? -5.725 12.189 17.380 1.00 91.00 103 ARG A O 1
ATOM 812 N N . ALA A 1 104 ? -6.112 10.915 15.567 1.00 94.19 104 ALA A N 1
ATOM 813 C CA . ALA A 1 104 ? -6.761 9.777 16.196 1.00 94.19 104 ALA A CA 1
ATOM 814 C C . ALA A 1 104 ? -5.874 8.541 15.991 1.00 94.19 104 ALA A C 1
ATOM 816 O O . ALA A 1 104 ? -6.169 7.668 15.176 1.00 94.19 104 ALA A O 1
ATOM 817 N N . THR A 1 105 ? -4.720 8.518 16.659 1.00 95.00 105 THR A N 1
ATOM 818 C CA . THR A 1 105 ? -3.737 7.442 16.493 1.00 95.00 105 THR A CA 1
ATOM 819 C C . THR A 1 105 ? -4.310 6.130 17.015 1.00 95.00 105 THR A C 1
ATOM 821 O O . THR A 1 105 ? -4.612 6.012 18.200 1.00 95.00 105 THR A O 1
ATOM 824 N N . VAL A 1 106 ? -4.441 5.133 16.138 1.00 95.94 106 VAL A N 1
ATOM 825 C CA . VAL A 1 106 ? -4.787 3.763 16.534 1.00 95.94 106 VAL A CA 1
ATOM 826 C C . VAL A 1 106 ? -3.574 3.119 17.198 1.00 95.94 106 VAL A C 1
ATOM 828 O O . VAL A 1 106 ? -2.499 3.071 16.600 1.00 95.94 106 VAL A O 1
ATOM 831 N N . THR A 1 107 ? -3.749 2.607 18.412 1.00 94.69 107 THR A N 1
ATOM 832 C CA . THR A 1 107 ? -2.677 1.994 19.214 1.00 94.69 107 THR A CA 1
ATOM 833 C C . THR A 1 107 ? -2.743 0.469 19.199 1.00 94.69 107 THR A C 1
ATOM 835 O O . THR A 1 107 ? -1.704 -0.189 19.143 1.00 94.69 107 THR A O 1
ATOM 838 N N . ARG A 1 108 ? -3.953 -0.109 19.172 1.00 95.19 108 ARG A N 1
ATOM 839 C CA . ARG A 1 108 ? -4.174 -1.554 18.997 1.00 95.19 108 ARG A CA 1
ATOM 840 C C . ARG A 1 108 ? -5.430 -1.875 18.194 1.00 95.19 108 ARG A C 1
ATOM 842 O O . ARG A 1 108 ? -6.415 -1.141 18.225 1.00 95.19 108 ARG A O 1
ATOM 849 N N . ILE A 1 109 ? -5.416 -3.026 17.535 1.00 97.12 109 ILE A N 1
ATOM 850 C CA . ILE A 1 109 ? -6.610 -3.686 17.003 1.00 97.12 109 ILE A CA 1
ATOM 851 C C . ILE A 1 109 ? -7.215 -4.533 18.124 1.00 97.12 109 ILE A C 1
ATOM 853 O O . ILE A 1 109 ? -6.515 -5.304 18.782 1.00 97.12 109 ILE A O 1
ATOM 857 N N . LEU A 1 110 ? -8.520 -4.388 18.341 1.00 96.44 110 LEU A N 1
ATOM 858 C CA . LEU A 1 110 ? -9.277 -5.202 19.285 1.00 96.44 110 LEU A CA 1
ATOM 859 C C . LEU A 1 110 ? -9.628 -6.521 18.606 1.00 96.44 110 LEU A C 1
ATOM 861 O O . LEU A 1 110 ? -10.167 -6.527 17.497 1.00 96.44 110 LEU A O 1
ATOM 865 N N . VAL A 1 111 ? -9.319 -7.633 19.266 1.00 95.25 111 VAL A N 1
ATOM 866 C CA . VAL A 1 111 ? -9.543 -8.975 18.729 1.00 95.25 111 VAL A CA 1
ATOM 867 C C . VAL A 1 111 ? -10.274 -9.811 19.769 1.00 95.25 111 VAL A C 1
ATOM 869 O O . VAL A 1 111 ? -9.913 -9.798 20.946 1.00 95.25 111 VAL A O 1
ATOM 872 N N . SER A 1 112 ? -11.320 -10.508 19.342 1.00 92.44 112 SER A N 1
ATOM 873 C CA . SER A 1 112 ? -12.082 -11.426 20.180 1.00 92.44 112 SER A CA 1
ATOM 874 C C . SER A 1 112 ? -11.292 -12.714 20.475 1.00 92.44 112 SER A C 1
ATOM 876 O O . SER A 1 112 ? -10.298 -13.003 19.803 1.00 92.44 112 SER A O 1
ATOM 878 N N . PRO A 1 113 ? -11.711 -13.529 21.463 1.00 88.88 113 PRO A N 1
ATOM 879 C CA . PRO A 1 113 ? -11.009 -14.768 21.816 1.00 88.88 113 PRO A CA 1
ATOM 880 C C . PRO A 1 113 ? -10.855 -15.781 20.669 1.00 88.88 113 PRO A C 1
ATOM 882 O O . PRO A 1 113 ? -9.905 -16.556 20.661 1.00 88.88 113 PRO A O 1
ATOM 885 N N . ASP A 1 114 ? -11.765 -15.772 19.695 1.00 88.69 114 ASP A N 1
ATOM 886 C CA . ASP A 1 114 ? -11.736 -16.598 18.480 1.00 88.69 114 ASP A CA 1
ATOM 887 C C . ASP A 1 114 ? -10.827 -16.038 17.367 1.00 88.69 114 ASP A C 1
ATOM 889 O O . ASP A 1 114 ? -10.693 -16.658 16.315 1.00 88.69 114 ASP A O 1
ATOM 893 N N . GLY A 1 115 ? -10.174 -14.891 17.590 1.00 87.94 115 GLY A N 1
ATOM 894 C CA . GLY A 1 115 ? -9.238 -14.284 16.639 1.00 87.94 115 GLY A CA 1
ATOM 895 C C . GLY A 1 115 ? -9.873 -13.298 15.653 1.00 87.94 115 GLY A C 1
ATOM 896 O O . GLY A 1 115 ? -9.186 -12.824 14.746 1.00 87.94 115 GLY A O 1
ATOM 897 N N . THR A 1 116 ? -11.151 -12.952 15.821 1.00 92.19 116 THR A N 1
ATOM 898 C CA . THR A 1 116 ? -11.862 -12.016 14.939 1.00 92.19 116 THR A CA 1
ATOM 899 C C . THR A 1 116 ? -11.596 -10.564 15.348 1.00 92.19 116 THR A C 1
ATOM 901 O O . THR A 1 116 ? -11.721 -10.203 16.516 1.00 92.19 116 THR A O 1
ATOM 904 N N . ALA A 1 117 ? -11.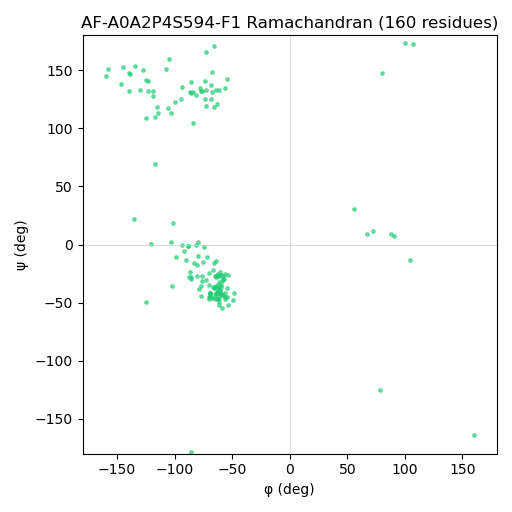233 -9.695 14.400 1.00 95.62 117 ALA A N 1
ATOM 905 C CA . ALA A 1 117 ? -11.092 -8.264 14.677 1.00 95.62 117 ALA A CA 1
ATOM 906 C C . ALA A 1 117 ? -12.469 -7.637 14.961 1.00 95.62 117 ALA A C 1
ATOM 908 O O . ALA A 1 117 ? -13.377 -7.742 14.139 1.00 95.62 117 ALA A O 1
ATOM 909 N N . VAL A 1 118 ? -12.609 -6.974 16.110 1.00 97.44 118 VAL A N 1
ATOM 910 C CA . VAL A 1 118 ? -13.883 -6.414 16.606 1.00 97.44 118 VAL A CA 1
ATOM 911 C C . VAL A 1 118 ? -13.847 -4.901 16.820 1.00 97.44 118 VAL A C 1
ATOM 913 O O . VAL A 1 118 ? -14.836 -4.297 17.229 1.00 97.44 118 VAL A O 1
ATOM 916 N N . GLY A 1 119 ? -12.720 -4.252 16.533 1.00 97.88 119 GLY A N 1
ATOM 917 C CA . GLY A 1 119 ? -12.589 -2.808 16.680 1.00 97.88 119 GLY A CA 1
ATOM 918 C C . GLY A 1 119 ? -11.144 -2.349 16.775 1.00 97.88 119 GLY A C 1
ATOM 919 O O . GLY A 1 119 ? -10.212 -3.089 16.453 1.00 97.88 119 GLY A O 1
ATOM 920 N N . VAL A 1 120 ? -10.959 -1.118 17.237 1.00 97.62 120 VAL A N 1
ATOM 921 C CA . VAL A 1 120 ? -9.650 -0.495 17.456 1.00 97.62 120 VAL A CA 1
ATOM 922 C C . VAL A 1 120 ? -9.646 0.308 18.752 1.00 97.62 120 VAL A C 1
ATOM 924 O O . VAL A 1 120 ? -10.664 0.886 19.124 1.00 97.62 120 VAL A O 1
ATOM 927 N N . ALA A 1 121 ? -8.503 0.366 19.429 1.00 96.25 121 ALA A N 1
ATOM 928 C CA . ALA A 1 121 ? -8.255 1.363 20.463 1.00 96.25 121 ALA A CA 1
ATOM 929 C C . ALA A 1 121 ? -7.550 2.569 19.842 1.00 96.25 121 ALA A C 1
ATOM 931 O O . ALA A 1 121 ? -6.624 2.420 19.038 1.00 96.25 121 ALA A O 1
ATOM 932 N N . VAL A 1 122 ? -8.015 3.756 20.205 1.00 95.94 122 VAL A N 1
ATOM 933 C CA . VAL A 1 122 ? -7.546 5.038 19.690 1.00 95.94 122 VAL A CA 1
ATOM 934 C C . VAL A 1 122 ? -7.082 5.889 20.858 1.00 95.94 122 VAL A C 1
ATOM 936 O O . VAL A 1 122 ? -7.800 6.029 21.845 1.00 95.94 122 VAL A O 1
ATOM 939 N N . GLN A 1 123 ? -5.904 6.488 20.741 1.00 93.88 123 GLN A N 1
ATOM 940 C CA . GLN A 1 123 ? -5.378 7.390 21.757 1.00 93.88 123 GLN A CA 1
ATOM 941 C C . GLN A 1 123 ? -6.264 8.636 21.896 1.00 93.88 123 GLN A C 1
ATOM 943 O O . GLN A 1 123 ? -6.625 9.274 20.902 1.00 93.88 123 GLN A O 1
ATOM 948 N N . LYS A 1 124 ? -6.594 9.001 23.136 1.00 85.06 124 LYS A N 1
ATOM 949 C CA . LYS A 1 124 ? -7.375 10.183 23.494 1.00 85.06 124 LYS A CA 1
ATOM 950 C C . LYS A 1 124 ? -6.580 11.025 24.488 1.00 85.06 124 LYS A C 1
ATOM 952 O O . LYS A 1 124 ? -6.490 10.686 25.652 1.00 85.06 124 LYS A O 1
ATOM 957 N N . GLY A 1 125 ? -6.079 12.180 24.060 1.00 77.12 125 GLY A N 1
ATOM 958 C CA . GLY A 1 125 ? -5.388 13.101 24.969 1.00 77.12 125 GLY A CA 1
ATOM 959 C C . GLY A 1 125 ? -3.951 12.670 25.277 1.00 77.12 125 GLY A C 1
ATOM 960 O O . GLY A 1 125 ? -3.152 12.557 24.350 1.00 77.12 125 GLY A O 1
ATOM 961 N N . GLY A 1 126 ? -3.612 12.531 26.565 1.00 71.00 126 GLY A N 1
ATOM 962 C CA . GLY A 1 126 ? -2.275 12.120 27.017 1.00 71.00 126 GLY A CA 1
ATOM 963 C C . GLY A 1 126 ? -1.922 10.684 26.614 1.00 71.00 126 GLY A C 1
ATOM 964 O O . GLY A 1 126 ? -2.770 9.947 26.120 1.00 71.00 126 GLY A O 1
ATOM 965 N N . GLU A 1 127 ? -0.665 10.277 26.819 1.00 70.00 127 GLU A N 1
ATOM 966 C CA . GLU A 1 127 ? -0.147 9.023 26.248 1.00 70.00 127 GLU A CA 1
ATOM 967 C C . GLU A 1 127 ? -0.875 7.751 26.724 1.00 70.00 127 GLU A C 1
ATOM 969 O O . GLU A 1 127 ? -0.936 6.784 25.967 1.00 70.00 127 GLU A O 1
ATOM 974 N N . GLU A 1 128 ? -1.468 7.766 27.921 1.00 76.38 128 GLU A N 1
ATOM 975 C CA . GLU A 1 128 ? -2.061 6.584 28.568 1.00 76.38 128 GLU A CA 1
ATOM 976 C C . GLU A 1 128 ? -3.588 6.457 28.418 1.00 76.38 128 GLU A C 1
ATOM 978 O O . GLU A 1 128 ? -4.150 5.416 28.757 1.00 76.38 128 GLU A O 1
ATOM 983 N N . GLU A 1 129 ? -4.286 7.487 27.929 1.00 86.62 129 GLU A N 1
ATOM 984 C CA . GLU A 1 129 ? -5.747 7.445 27.807 1.00 86.62 1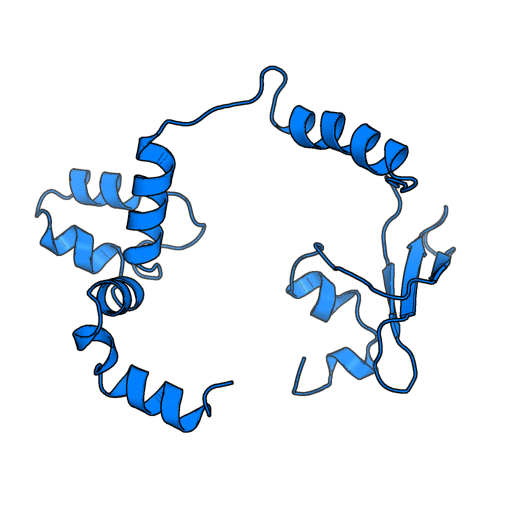29 GLU A CA 1
ATOM 985 C C . GLU A 1 129 ? -6.153 6.992 26.395 1.00 86.62 129 GLU A C 1
ATOM 987 O O . GLU A 1 129 ? -5.754 7.562 25.379 1.00 86.62 129 GLU A O 1
ATOM 992 N N . GLU A 1 130 ? -6.970 5.941 26.326 1.00 91.69 130 GLU A N 1
ATOM 993 C CA . GLU A 1 130 ? -7.462 5.362 25.078 1.00 91.69 130 GLU A CA 1
ATOM 994 C C . GLU A 1 130 ? -8.985 5.233 25.088 1.00 91.69 130 GLU A C 1
ATOM 996 O O . GLU A 1 130 ? -9.617 5.023 26.124 1.00 91.69 130 GLU A O 1
ATOM 1001 N N . VAL A 1 131 ? -9.578 5.316 23.900 1.00 94.56 131 VAL A N 1
ATOM 1002 C CA . VAL A 1 131 ? -10.988 5.022 23.653 1.00 94.56 131 VAL A CA 1
ATOM 1003 C C . VAL A 1 131 ? -11.096 3.875 22.668 1.00 94.56 131 VAL A C 1
ATOM 1005 O O . VAL A 1 131 ? -10.467 3.873 21.611 1.00 94.56 131 VAL A O 1
ATOM 1008 N N . GLU A 1 132 ? -11.938 2.907 23.004 1.00 96.06 132 GLU A N 1
ATOM 1009 C CA . GLU A 1 132 ? -12.254 1.795 22.122 1.00 96.06 132 GLU A CA 1
ATOM 1010 C C . GLU A 1 132 ? -13.398 2.150 21.174 1.00 96.06 132 GLU A C 1
ATOM 1012 O O . GLU A 1 132 ? -14.458 2.622 21.585 1.00 96.06 132 GLU A O 1
ATOM 1017 N N . ILE A 1 133 ? -13.188 1.875 19.890 1.00 96.44 133 ILE A N 1
ATOM 1018 C CA . ILE A 1 133 ? -14.188 2.004 18.837 1.00 96.44 133 ILE A CA 1
ATOM 1019 C C . ILE A 1 133 ? -14.484 0.603 18.312 1.00 96.44 133 ILE A C 1
ATOM 1021 O O . ILE A 1 133 ? -13.632 -0.040 17.697 1.00 96.44 133 ILE A O 1
ATOM 1025 N N . GLN A 1 134 ? -15.706 0.134 18.556 1.00 97.88 134 GLN A N 1
ATOM 1026 C CA . GLN A 1 134 ? -16.174 -1.171 18.095 1.00 97.88 134 GLN A CA 1
ATOM 1027 C C . GLN A 1 134 ? -16.533 -1.114 16.607 1.00 97.88 134 GLN A C 1
ATOM 1029 O O . GLN A 1 134 ? -17.219 -0.197 16.153 1.00 97.88 134 GLN A O 1
ATOM 1034 N N . ALA A 1 135 ? -16.094 -2.114 15.846 1.00 97.12 135 ALA A N 1
ATOM 1035 C CA . ALA A 1 135 ? -16.356 -2.222 14.419 1.00 97.12 135 ALA A CA 1
ATOM 1036 C C . ALA A 1 135 ? -16.484 -3.689 14.004 1.00 97.12 135 ALA A C 1
ATOM 1038 O O . ALA A 1 135 ? -15.688 -4.536 14.392 1.00 97.12 135 ALA A O 1
ATOM 1039 N N . ARG A 1 136 ? -17.465 -3.989 13.146 1.00 95.69 136 ARG A N 1
ATOM 1040 C CA . ARG A 1 136 ? -17.653 -5.350 12.608 1.00 95.69 136 ARG A CA 1
ATOM 1041 C C . ARG A 1 136 ? -16.552 -5.761 11.627 1.00 95.69 136 ARG A C 1
ATOM 1043 O O . ARG A 1 136 ? -16.361 -6.946 11.392 1.00 95.69 136 ARG A O 1
ATOM 1050 N N . ILE A 1 137 ? -15.901 -4.781 11.000 1.00 96.75 137 ILE A N 1
ATOM 1051 C CA . ILE A 1 137 ? -14.842 -4.971 10.010 1.00 96.75 137 ILE A CA 1
ATOM 1052 C C . ILE A 1 137 ? -13.771 -3.918 10.283 1.00 96.75 137 ILE A C 1
ATOM 1054 O O . ILE A 1 137 ? -14.085 -2.735 10.407 1.00 96.75 137 ILE A O 1
ATOM 1058 N N . VAL A 1 138 ? -12.513 -4.351 10.331 1.00 97.00 138 VAL A N 1
ATOM 1059 C CA . VAL A 1 138 ? -11.345 -3.473 10.435 1.00 97.00 138 VAL A CA 1
ATOM 1060 C C . VAL A 1 138 ? -10.516 -3.629 9.163 1.00 97.00 138 VAL A C 1
ATOM 1062 O O . VAL A 1 138 ? -10.024 -4.715 8.869 1.00 97.00 138 VAL A O 1
ATOM 1065 N N . ILE A 1 139 ? -10.361 -2.541 8.407 1.00 97.06 139 ILE A N 1
ATOM 1066 C CA . ILE A 1 139 ? -9.473 -2.472 7.239 1.00 97.06 139 ILE A CA 1
ATOM 1067 C C . ILE A 1 139 ? -8.253 -1.648 7.652 1.00 97.06 139 ILE A C 1
ATOM 1069 O O . ILE A 1 139 ? -8.391 -0.482 8.011 1.00 97.06 139 ILE A O 1
ATOM 1073 N N . SER A 1 140 ? -7.065 -2.256 7.638 1.00 96.56 140 SER A N 1
ATOM 1074 C CA . SER A 1 140 ? -5.827 -1.598 8.067 1.00 96.56 140 SER A CA 1
ATOM 1075 C C . SER A 1 140 ? -4.985 -1.175 6.867 1.00 96.56 140 SER A C 1
ATOM 1077 O O . SER A 1 140 ? -4.441 -2.023 6.166 1.00 96.56 140 SER A O 1
ATOM 1079 N N . ASP A 1 141 ? -4.839 0.137 6.680 1.00 96.50 141 ASP A N 1
ATOM 1080 C CA . ASP A 1 141 ? -3.929 0.745 5.696 1.00 96.50 141 ASP A CA 1
ATOM 1081 C C . ASP A 1 141 ? -2.630 1.267 6.350 1.00 96.50 141 ASP A C 1
ATOM 1083 O O . ASP A 1 141 ? -1.894 2.074 5.796 1.00 96.50 141 ASP A O 1
ATOM 1087 N N . ALA A 1 142 ? -2.307 0.801 7.564 1.00 96.00 142 ALA A N 1
ATOM 1088 C CA . ALA A 1 142 ? -1.078 1.188 8.270 1.00 96.00 142 A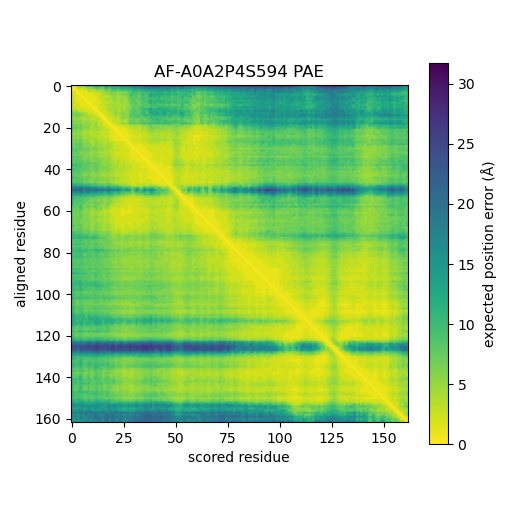LA A CA 1
ATOM 1089 C C . ALA A 1 142 ? 0.190 0.516 7.696 1.00 96.00 142 ALA A C 1
ATOM 1091 O O . ALA A 1 142 ? 1.302 0.767 8.169 1.00 96.00 142 ALA A O 1
ATOM 1092 N N . GLY A 1 143 ? 0.031 -0.350 6.692 1.00 94.12 143 GLY A N 1
ATOM 1093 C CA . GLY A 1 143 ? 1.079 -1.193 6.125 1.00 94.12 143 GLY A CA 1
ATOM 1094 C C . GLY A 1 143 ? 1.362 -2.443 6.964 1.00 94.12 143 GLY A C 1
ATOM 1095 O O . GLY A 1 143 ? 1.303 -2.424 8.195 1.00 94.12 143 GLY A O 1
ATOM 1096 N N . THR A 1 144 ? 1.737 -3.532 6.287 1.00 92.25 144 THR A N 1
ATOM 1097 C CA . THR A 1 144 ? 1.896 -4.879 6.867 1.00 92.25 144 THR A CA 1
ATOM 1098 C C . THR A 1 144 ? 2.739 -4.890 8.145 1.00 92.25 144 THR A C 1
ATOM 1100 O O . THR A 1 144 ? 2.322 -5.442 9.159 1.00 92.25 144 THR A O 1
ATOM 1103 N N . PHE A 1 145 ? 3.897 -4.228 8.148 1.00 91.56 145 PHE A N 1
ATOM 1104 C CA . PHE A 1 145 ? 4.786 -4.223 9.314 1.00 91.56 145 PHE A CA 1
ATOM 1105 C C . PHE A 1 145 ? 4.184 -3.532 10.539 1.00 91.56 145 PHE A C 1
ATOM 1107 O O . PHE A 1 145 ? 4.407 -3.981 11.660 1.00 91.56 145 PHE A O 1
ATOM 1114 N N . ASN A 1 146 ? 3.417 -2.455 10.361 1.00 94.81 146 ASN A N 1
ATOM 1115 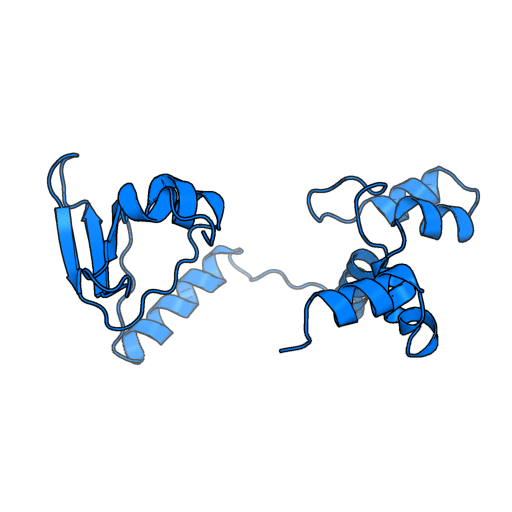C CA . ASN A 1 146 ? 2.787 -1.784 11.496 1.00 94.81 146 ASN A CA 1
ATOM 1116 C C . ASN A 1 146 ? 1.572 -2.578 11.976 1.00 94.81 146 ASN A C 1
ATOM 1118 O O . ASN A 1 146 ? 1.436 -2.807 13.176 1.00 94.81 146 ASN A O 1
ATOM 1122 N N . THR A 1 147 ? 0.734 -3.056 11.053 1.00 94.69 147 THR A N 1
ATOM 1123 C CA . THR A 1 147 ? -0.455 -3.850 11.380 1.00 94.69 147 THR A CA 1
ATOM 1124 C C . THR A 1 147 ? -0.083 -5.112 12.156 1.00 94.69 147 THR A C 1
ATOM 1126 O O . THR A 1 147 ? -0.561 -5.309 13.272 1.00 94.69 147 THR A O 1
ATOM 1129 N N . PHE A 1 148 ? 0.820 -5.931 11.612 1.00 91.50 148 PHE A N 1
ATOM 1130 C CA . PHE A 1 148 ? 1.171 -7.223 12.202 1.00 91.50 148 PHE A CA 1
ATOM 1131 C C . PHE A 1 148 ? 2.292 -7.131 13.241 1.00 91.50 148 PHE A C 1
ATOM 1133 O O . PHE A 1 148 ? 2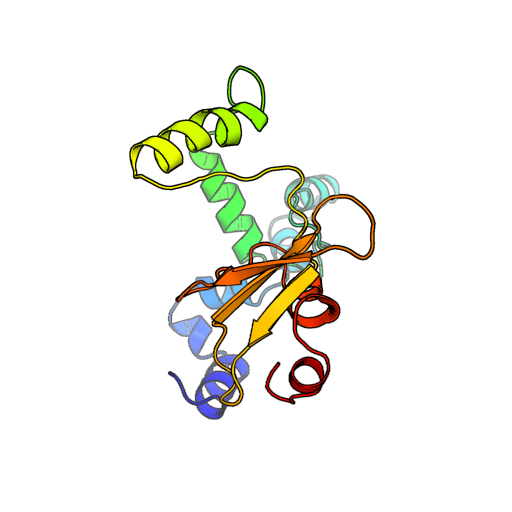.325 -7.918 14.178 1.00 91.50 148 PHE A O 1
ATOM 1140 N N . GLY A 1 149 ? 3.188 -6.148 13.139 1.00 90.06 149 GLY A N 1
ATOM 1141 C CA . GLY A 1 149 ? 4.290 -5.987 14.089 1.00 90.06 149 GLY A CA 1
ATOM 1142 C C . GLY A 1 149 ? 3.932 -5.190 15.343 1.00 90.06 149 GLY A C 1
ATOM 1143 O O . GLY A 1 149 ? 4.521 -5.437 16.397 1.00 90.06 149 GLY A O 1
ATOM 1144 N N . LYS A 1 150 ? 2.984 -4.244 15.262 1.00 92.12 150 LYS A N 1
ATOM 1145 C CA . LYS A 1 150 ? 2.695 -3.289 16.350 1.00 92.12 150 LYS A CA 1
ATOM 1146 C C . LYS A 1 150 ? 1.236 -3.287 16.797 1.00 92.12 150 LYS A C 1
ATOM 1148 O O . LYS A 1 150 ? 0.991 -3.364 17.992 1.00 92.12 150 LYS A O 1
ATOM 1153 N N . LEU A 1 151 ? 0.292 -3.190 15.859 1.00 95.12 151 LEU A N 1
ATOM 1154 C CA . LEU A 1 151 ? -1.121 -2.956 16.182 1.00 95.12 151 LEU A CA 1
ATOM 1155 C C . LEU A 1 151 ? -1.861 -4.227 16.616 1.00 95.12 151 LEU A C 1
ATOM 1157 O O . LEU A 1 151 ? -2.835 -4.139 17.361 1.00 95.12 151 LEU A O 1
ATOM 1161 N N . LEU A 1 152 ? -1.429 -5.407 16.165 1.00 93.69 152 LEU A N 1
ATOM 1162 C CA . LEU A 1 152 ? -2.004 -6.664 16.638 1.00 93.69 152 LEU A CA 1
ATOM 1163 C C . LEU A 1 152 ? -1.556 -7.003 18.072 1.00 93.69 152 LEU A C 1
ATOM 1165 O O . LEU A 1 152 ? -0.374 -6.858 18.404 1.00 93.69 152 LEU A O 1
ATOM 1169 N N . PRO A 1 153 ? -2.461 -7.541 18.913 1.00 87.88 153 PRO A N 1
ATOM 1170 C CA . PRO A 1 153 ? -2.119 -8.009 20.253 1.00 87.88 153 PRO A CA 1
ATOM 1171 C C . PRO A 1 153 ? -0.975 -9.033 20.254 1.00 87.88 153 PRO A C 1
ATOM 1173 O O . PRO A 1 153 ? -0.901 -9.908 19.390 1.00 87.88 153 PRO A O 1
ATOM 1176 N N . ALA A 1 154 ? -0.098 -8.964 21.265 1.00 81.88 154 ALA A N 1
ATOM 1177 C CA . ALA A 1 154 ? 1.089 -9.822 21.387 1.00 81.88 154 ALA A CA 1
ATOM 1178 C C . ALA A 1 154 ? 0.840 -11.334 21.189 1.00 81.88 154 ALA A C 1
ATOM 1180 O O . ALA A 1 154 ? 1.630 -11.943 20.469 1.00 81.88 154 ALA A O 1
ATOM 1181 N N . PRO A 1 155 ? -0.241 -11.940 21.726 1.00 77.38 155 PRO A N 1
ATOM 1182 C CA . PRO A 1 155 ? -0.503 -13.367 21.527 1.00 77.38 155 PRO A CA 1
ATOM 1183 C C . PRO A 1 155 ? -0.702 -13.757 20.056 1.00 77.38 155 PRO A C 1
ATOM 1185 O O . PRO A 1 155 ? -0.317 -14.848 19.651 1.00 77.38 155 PRO A O 1
ATOM 1188 N N . LEU A 1 156 ? -1.269 -12.860 19.243 1.00 79.44 156 LEU A N 1
ATOM 1189 C CA . LEU A 1 156 ? -1.560 -13.119 17.830 1.00 79.44 156 LEU A CA 1
ATOM 1190 C C . LEU A 1 156 ? -0.361 -12.838 16.926 1.00 79.44 156 LEU A C 1
ATOM 1192 O O . LEU A 1 156 ? -0.207 -13.500 15.905 1.00 79.44 156 LEU A O 1
ATOM 1196 N N . ARG A 1 157 ? 0.528 -11.920 17.325 1.00 79.56 157 ARG A N 1
ATOM 1197 C CA . ARG A 1 157 ? 1.788 -11.655 16.607 1.00 79.56 157 ARG A CA 1
ATOM 1198 C C . ARG A 1 157 ? 2.719 -12.869 16.563 1.00 79.56 157 ARG A C 1
ATOM 1200 O O . ARG A 1 157 ? 3.554 -12.958 15.676 1.00 79.56 157 ARG A O 1
ATOM 1207 N N . ALA A 1 158 ? 2.592 -13.784 17.523 1.00 71.50 158 ALA A N 1
ATOM 1208 C CA . ALA A 1 158 ? 3.397 -15.001 17.602 1.00 71.50 158 ALA A CA 1
ATOM 1209 C C . ALA A 1 158 ? 2.801 -16.187 16.816 1.00 71.50 158 ALA A C 1
ATOM 1211 O O . ALA A 1 158 ? 3.384 -17.272 16.809 1.00 71.50 158 ALA A O 1
ATOM 1212 N N . HIS A 1 159 ? 1.632 -16.019 16.186 1.00 73.81 159 HIS A N 1
ATOM 1213 C CA . HIS A 1 159 ? 0.965 -17.106 15.479 1.00 73.81 159 HIS A CA 1
ATOM 1214 C C . HIS A 1 159 ? 1.656 -17.389 14.127 1.00 73.81 159 HIS A C 1
ATOM 1216 O O . HIS A 1 159 ? 1.826 -16.461 13.349 1.00 73.81 159 HIS A O 1
ATOM 1222 N N . PRO A 1 160 ? 1.973 -18.650 13.758 1.00 63.66 160 PRO A N 1
ATOM 1223 C CA . PRO A 1 160 ? 2.751 -18.973 12.545 1.00 63.66 160 PRO A CA 1
ATOM 1224 C C . PRO A 1 160 ? 2.093 -18.593 11.207 1.00 63.66 160 PRO A C 1
ATOM 1226 O O . PRO A 1 160 ? 2.719 -18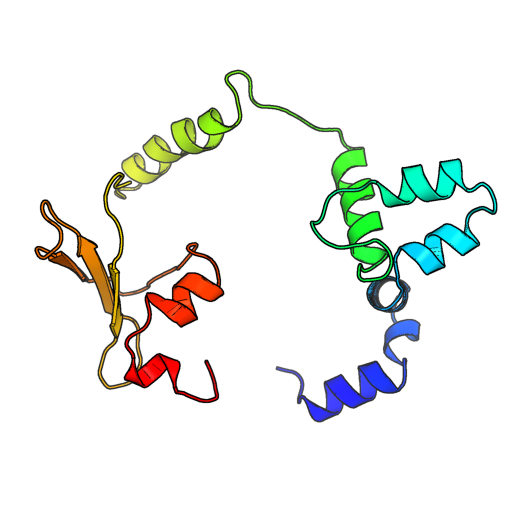.682 10.152 1.00 63.66 160 PRO A O 1
ATOM 1229 N N . GLY A 1 161 ? 0.793 -18.294 11.238 1.00 63.53 161 GLY A N 1
ATOM 1230 C CA . GLY A 1 161 ? 0.003 -17.872 10.078 1.00 63.53 161 GLY A CA 1
ATOM 1231 C C . GLY A 1 161 ? -0.095 -16.356 9.892 1.00 63.53 161 GLY A C 1
ATOM 1232 O O . GLY A 1 161 ? -0.769 -15.926 8.958 1.00 63.53 161 GLY A O 1
ATOM 1233 N N . VAL A 1 162 ? 0.522 -15.589 10.791 1.00 57.31 162 VAL A N 1
ATOM 1234 C CA . VAL A 1 162 ? 0.627 -14.126 10.785 1.00 57.31 162 VAL A CA 1
ATOM 1235 C C . VAL A 1 162 ? 2.076 -13.750 10.496 1.00 57.31 162 VAL A C 1
ATOM 1237 O O . VAL A 1 162 ? 2.278 -12.816 9.690 1.00 57.31 162 VAL A O 1
#

Radius of gyration: 22.64 Å; Cα contacts (8 Å, |Δi|>4): 157; chains: 1; bounding box: 48×50×55 Å

Secondary structure (DSSP, 8-state):
---HHHHHHHHHT-THHHH-HHHHHHHSBHHHHHHHH-S-HHHHHHHH---SSS-TTTSBHHHHHHHHHHHTT-----TT-THHHHHHHHHHHHHTT----SS--EEEEEE-TTS-EEEEEEE-SSTT-EEEEE-S-----S-HHHIIIIIS-HHHHT-TT-

Mean predicted aligned error: 7.07 Å

pLDDT: mean 89.95, std 8.0, range [57.31, 98.31]

Solvent-accessible surface area (backbone atoms only — not comparable to full-atom values): 9849 Å² total; per-residue (Å²): 134,82,56,68,70,57,54,49,49,41,61,74,69,47,58,51,45,76,78,37,68,62,54,45,33,49,75,32,34,29,48,61,56,45,54,73,76,44,87,52,65,67,60,43,49,62,76,51,63,70,90,76,92,60,55,40,72,79,29,40,32,36,60,53,51,52,50,54,58,59,47,70,84,52,86,88,77,58,86,91,37,77,65,49,59,59,64,63,44,52,62,56,42,42,74,74,73,49,82,85,78,74,94,54,52,72,62,33,48,36,62,46,99,89,68,47,54,44,25,34,31,25,47,47,88,60,97,87,38,69,46,78,47,81,32,89,70,77,86,83,86,72,46,70,65,44,44,53,72,57,25,38,51,72,80,58,51,71,36,95,91,103

Organism: Bambusicola thoracicus (NCBI:txid9083)

Foldseek 3Di:
DDPPVVVVCCLVVVVVCVVDVLSVQQPDQQLVVLVVVDPDPVSSCVLQVDDDPDGSRPHGSNVSVVVVVVCPVHDDADDVGPCVVVVVVQVVQVVVVHHDDPPFDFQAFDADPVGQGFWTWTDDDDPPDIDTDGDNDDDDPVDDCCHLVTHYDPVNNPDPVD